Protein AF-A0A969KAE0-F1 (afdb_monomer_lite)

pLDDT: mean 77.03, std 16.54, range [39.72, 96.94]

Foldseek 3Di:
DDWDWDQDPVRKIKIKDFAQDQAKWKFQKKFKAAPVCRPDTQDIDRHIDIAHHGGMDMDIGRGDPVSVPGDMFMWTDTPPDGDDTD

Radius of gyration: 12.82 Å; chains: 1; bounding box: 32×20×34 Å

Sequence (86 aa):
MRWSAIRTEEGKLRVSAHNAGTEHAKISSFRVESDANPSEPLGAIDKFFYVLPGQERSWEFAVDDKAARTGLAVAWRTEHGMAEHL

Secondary structure (DSSP, 8-state):
-EEEEEE-TTSPEEEEEE--SSS-EEEEEEEEEETTBTTS-SEEEEEEEEE-TT-EEEEEE---TTGGGS-EEEEEEETTEE----

Structure (mmCIF, N/CA/C/O backbone):
data_AF-A0A969KAE0-F1
#
_entry.id   AF-A0A969KAE0-F1
#
loop_
_atom_site.group_PDB
_atom_site.id
_atom_site.type_symbol
_atom_site.label_atom_id
_atom_site.label_alt_id
_atom_site.label_comp_id
_atom_site.label_asym_id
_atom_site.label_entity_id
_atom_site.label_seq_id
_atom_site.pdbx_PDB_ins_code
_atom_site.Cartn_x
_atom_site.Cartn_y
_atom_site.Cartn_z
_atom_site.occupancy
_atom_site.B_iso_or_equiv
_atom_site.auth_seq_id
_atom_site.auth_comp_id
_atom_site.auth_asym_id
_atom_site.auth_atom_id
_atom_site.pdbx_PDB_model_num
ATOM 1 N N . MET A 1 1 ? 3.582 -4.822 -10.090 1.00 84.50 1 MET A N 1
ATOM 2 C CA . MET A 1 1 ? 3.463 -4.364 -8.687 1.00 84.50 1 MET A CA 1
ATOM 3 C C . MET A 1 1 ? 2.568 -5.340 -7.949 1.00 84.50 1 MET A C 1
ATOM 5 O O . MET A 1 1 ? 1.627 -5.821 -8.564 1.00 84.50 1 MET A O 1
ATOM 9 N N . ARG A 1 2 ? 2.845 -5.644 -6.683 1.00 89.12 2 ARG A N 1
ATOM 10 C CA . ARG A 1 2 ? 1.921 -6.389 -5.822 1.00 89.12 2 ARG A CA 1
ATOM 11 C C . ARG A 1 2 ? 1.527 -5.508 -4.651 1.00 89.12 2 ARG A C 1
ATOM 13 O O . ARG A 1 2 ? 2.407 -4.944 -4.009 1.00 89.12 2 ARG A O 1
ATOM 20 N N . TRP A 1 3 ? 0.229 -5.393 -4.414 1.00 87.31 3 TRP A N 1
ATOM 21 C CA . TRP A 1 3 ? -0.316 -4.657 -3.283 1.00 87.31 3 TRP A CA 1
ATOM 22 C C . TRP A 1 3 ? -0.835 -5.636 -2.241 1.00 87.31 3 TRP A C 1
ATOM 24 O O . TRP A 1 3 ? -1.354 -6.697 -2.582 1.00 87.31 3 TRP A O 1
ATOM 34 N N . SER A 1 4 ? -0.681 -5.281 -0.976 1.00 86.62 4 SER A N 1
ATOM 35 C CA . SER A 1 4 ? -1.282 -5.994 0.142 1.00 86.62 4 SER A CA 1
ATOM 36 C C . SER A 1 4 ? -1.783 -4.990 1.168 1.00 86.62 4 SER A C 1
ATOM 38 O O . SER A 1 4 ? -1.266 -3.879 1.285 1.00 86.62 4 SER A O 1
ATOM 40 N N . ALA A 1 5 ? -2.818 -5.378 1.899 1.00 85.06 5 ALA A N 1
ATOM 41 C CA . ALA A 1 5 ? -3.370 -4.594 2.986 1.00 85.06 5 ALA A CA 1
ATOM 42 C C . ALA A 1 5 ? -3.630 -5.538 4.160 1.00 85.06 5 ALA A C 1
ATOM 44 O O . ALA A 1 5 ? -4.330 -6.538 4.009 1.00 85.06 5 ALA A O 1
ATOM 45 N N . ILE A 1 6 ? -3.030 -5.251 5.313 1.00 85.06 6 ILE A N 1
ATOM 46 C CA . ILE A 1 6 ? -3.177 -6.053 6.529 1.00 85.06 6 ILE A CA 1
ATOM 47 C C . ILE A 1 6 ? -3.568 -5.170 7.706 1.00 85.06 6 ILE A C 1
ATOM 49 O O . ILE A 1 6 ? -3.141 -4.019 7.813 1.00 85.06 6 ILE A O 1
ATOM 53 N N . ARG A 1 7 ? -4.354 -5.728 8.626 1.00 81.12 7 ARG A N 1
ATOM 54 C CA . ARG A 1 7 ? -4.630 -5.084 9.908 1.00 81.12 7 ARG A CA 1
ATOM 55 C C . ARG A 1 7 ? -3.452 -5.317 10.850 1.00 81.12 7 ARG A C 1
ATOM 57 O O . ARG A 1 7 ? -2.976 -6.443 10.974 1.00 81.12 7 ARG A O 1
ATOM 64 N N . THR A 1 8 ? -2.979 -4.260 11.497 1.00 84.38 8 THR A N 1
ATOM 65 C CA . THR A 1 8 ? -1.973 -4.373 12.556 1.00 84.38 8 THR A CA 1
ATOM 66 C C . THR A 1 8 ? -2.653 -4.670 13.891 1.00 84.38 8 THR A C 1
ATOM 68 O O . THR A 1 8 ? -3.845 -4.412 14.069 1.00 84.38 8 THR A O 1
ATOM 71 N N . GLU A 1 9 ? -1.898 -5.190 14.855 1.00 81.12 9 GLU A N 1
ATOM 72 C CA . GLU A 1 9 ? -2.403 -5.470 16.209 1.00 81.12 9 GLU A CA 1
ATOM 73 C C . GLU A 1 9 ? -2.904 -4.203 16.928 1.00 81.12 9 GLU A C 1
ATOM 75 O O . GLU A 1 9 ? -3.777 -4.272 17.786 1.00 81.12 9 GLU A O 1
ATOM 80 N N . GLU A 1 10 ? -2.418 -3.030 16.514 1.00 82.25 10 GLU A N 1
ATOM 81 C CA . GLU A 1 10 ? -2.850 -1.714 17.001 1.00 82.25 10 GLU A CA 1
ATOM 82 C C . GLU A 1 10 ? -4.168 -1.233 16.368 1.00 82.25 10 GLU A C 1
ATOM 84 O O . GLU A 1 10 ? -4.582 -0.093 16.573 1.00 82.25 10 GLU A O 1
ATOM 89 N N . GLY A 1 11 ? -4.810 -2.057 15.536 1.00 77.81 11 GLY A N 1
ATOM 90 C CA . GLY A 1 11 ? -6.059 -1.709 14.866 1.00 77.81 11 GLY A CA 1
ATOM 91 C C . GLY A 1 11 ? -5.899 -0.779 13.661 1.00 77.81 11 GLY A C 1
ATOM 92 O O . GLY A 1 11 ? -6.910 -0.382 13.087 1.00 77.81 11 GLY A O 1
ATOM 93 N N . LYS A 1 12 ? -4.669 -0.464 13.238 1.00 85.25 12 LYS A N 1
ATOM 94 C CA . LYS A 1 12 ? -4.401 0.312 12.018 1.00 85.25 12 LYS A CA 1
ATOM 95 C C . LYS A 1 12 ? -4.455 -0.584 10.788 1.00 85.25 12 LYS A C 1
ATOM 97 O O . LYS A 1 12 ? -4.293 -1.803 10.873 1.00 85.25 12 LYS A O 1
ATOM 102 N N . LEU A 1 13 ? -4.612 0.038 9.629 1.00 86.69 13 LEU A N 1
ATOM 103 C CA . LEU A 1 13 ? -4.430 -0.624 8.352 1.00 86.69 13 LEU A CA 1
ATOM 104 C C . LEU A 1 13 ? -3.042 -0.319 7.801 1.00 86.69 13 LEU A C 1
ATOM 106 O O . LEU A 1 13 ? -2.709 0.843 7.578 1.00 86.69 13 LEU A O 1
ATOM 110 N N . ARG A 1 14 ? -2.247 -1.356 7.541 1.00 89.94 14 ARG A N 1
ATOM 111 C CA . ARG A 1 14 ? -0.980 -1.242 6.823 1.00 89.94 14 ARG A CA 1
ATOM 112 C C . ARG A 1 14 ? -1.177 -1.679 5.382 1.00 89.94 14 ARG A C 1
ATOM 114 O O . ARG A 1 14 ? -1.533 -2.826 5.132 1.00 89.94 14 ARG A O 1
ATOM 121 N N . VAL A 1 15 ? -0.923 -0.771 4.451 1.00 90.88 15 VAL A N 1
ATOM 122 C CA . VAL A 1 15 ? -0.931 -1.041 3.012 1.00 90.88 15 VAL A CA 1
ATOM 123 C C . VAL A 1 15 ? 0.501 -1.075 2.521 1.00 90.88 15 VAL A C 1
ATOM 125 O O . VAL A 1 15 ? 1.263 -0.160 2.821 1.00 90.88 15 VAL A O 1
ATOM 128 N N . SER A 1 16 ? 0.853 -2.094 1.751 1.00 92.19 16 SER A N 1
ATOM 129 C CA . SER A 1 16 ? 2.196 -2.306 1.227 1.00 92.19 16 SER A CA 1
ATOM 130 C C . SER A 1 16 ? 2.158 -2.471 -0.287 1.00 92.19 16 SER A C 1
ATOM 132 O O . SER A 1 16 ? 1.279 -3.133 -0.835 1.00 92.19 16 SER A O 1
ATOM 134 N N . ALA A 1 17 ? 3.125 -1.863 -0.968 1.00 92.94 17 ALA A N 1
ATOM 135 C CA . ALA A 1 17 ? 3.372 -2.019 -2.394 1.00 92.94 17 ALA A CA 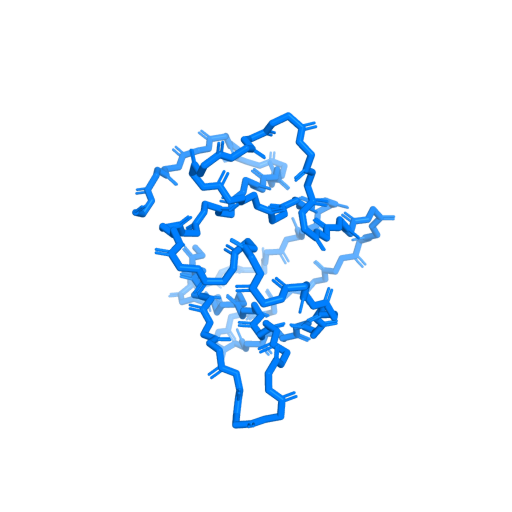1
ATOM 136 C C . ALA A 1 17 ? 4.769 -2.604 -2.595 1.00 92.94 17 ALA A C 1
ATOM 138 O O . ALA A 1 17 ? 5.769 -1.926 -2.349 1.00 92.94 17 ALA A O 1
ATOM 139 N N . HIS A 1 18 ? 4.832 -3.846 -3.066 1.00 94.50 18 HIS A N 1
ATOM 140 C CA . HIS A 1 18 ? 6.072 -4.535 -3.395 1.00 94.50 18 HIS A CA 1
ATOM 141 C C . HIS A 1 18 ? 6.292 -4.565 -4.911 1.00 94.50 18 HIS A C 1
ATOM 143 O O . HIS A 1 18 ? 5.472 -5.081 -5.687 1.00 94.50 18 HIS A O 1
ATOM 149 N N . ASN A 1 19 ? 7.429 -4.029 -5.352 1.00 94.19 19 ASN A N 1
ATOM 150 C CA . ASN A 1 19 ? 7.809 -4.045 -6.753 1.00 94.19 19 ASN A CA 1
ATOM 151 C C . ASN A 1 19 ? 8.573 -5.329 -7.106 1.00 94.19 19 ASN A C 1
ATOM 153 O O . ASN A 1 19 ? 9.798 -5.367 -7.107 1.00 94.19 19 ASN A O 1
ATOM 157 N N . ALA A 1 20 ? 7.827 -6.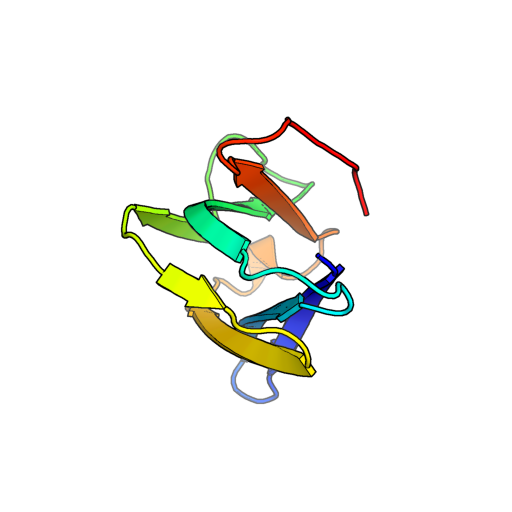373 -7.468 1.00 92.88 20 ALA A N 1
ATOM 158 C CA . ALA A 1 20 ? 8.382 -7.636 -7.963 1.00 92.88 20 ALA A CA 1
ATOM 159 C C . ALA A 1 20 ? 8.854 -7.595 -9.439 1.00 92.88 20 ALA A C 1
ATOM 161 O O . ALA A 1 20 ? 9.163 -8.643 -10.001 1.00 92.88 20 ALA A O 1
ATOM 162 N N . GLY A 1 21 ? 8.831 -6.428 -10.094 1.00 90.31 21 GLY A N 1
ATOM 163 C CA . GLY A 1 21 ? 9.280 -6.254 -11.477 1.00 90.31 21 GLY A CA 1
ATOM 164 C C . GLY A 1 21 ? 10.768 -5.914 -11.587 1.00 90.31 21 GLY A C 1
ATOM 165 O O . GLY A 1 21 ? 11.479 -5.830 -10.589 1.00 90.31 21 GLY A O 1
ATOM 166 N N . THR A 1 22 ? 11.232 -5.691 -12.817 1.00 92.31 22 THR A N 1
ATOM 167 C CA . THR A 1 22 ? 12.627 -5.330 -13.133 1.00 92.31 22 THR A CA 1
ATOM 168 C C . THR A 1 22 ? 12.845 -3.830 -13.338 1.00 92.31 22 THR A C 1
ATOM 170 O O . THR A 1 22 ? 13.985 -3.383 -13.408 1.00 92.31 22 THR A O 1
ATOM 173 N N . GLU A 1 23 ? 11.772 -3.041 -13.414 1.00 93.31 23 GLU A N 1
ATOM 174 C CA . GLU A 1 23 ? 11.806 -1.586 -13.598 1.00 93.31 23 GLU A CA 1
ATOM 175 C C . GLU A 1 23 ? 11.242 -0.864 -12.373 1.00 93.31 23 GLU A C 1
ATOM 177 O O . GLU A 1 23 ? 10.490 -1.445 -11.589 1.00 93.31 23 GLU A O 1
ATOM 182 N N . HIS A 1 24 ? 11.599 0.409 -12.185 1.00 88.81 24 HIS A N 1
ATOM 183 C CA . HIS A 1 24 ? 11.039 1.202 -11.094 1.00 88.81 24 HIS A CA 1
ATOM 184 C C . HIS A 1 24 ? 9.548 1.465 -11.326 1.00 88.81 24 HIS A C 1
ATOM 186 O O . HIS A 1 24 ? 9.107 1.705 -12.446 1.00 88.81 24 HIS A O 1
ATOM 192 N N . ALA A 1 25 ? 8.775 1.477 -10.245 1.00 90.62 25 ALA A N 1
ATOM 193 C CA . ALA A 1 25 ? 7.376 1.861 -10.289 1.00 90.62 25 ALA A CA 1
ATOM 194 C C . ALA A 1 25 ? 7.198 3.240 -9.656 1.00 90.62 25 ALA A C 1
ATOM 196 O O . ALA A 1 25 ? 7.718 3.505 -8.570 1.00 90.62 25 ALA A O 1
ATOM 197 N N . LYS A 1 26 ? 6.439 4.106 -10.328 1.00 91.44 26 LYS A N 1
ATOM 198 C CA . LYS A 1 26 ? 6.022 5.406 -9.805 1.00 91.44 26 LYS A CA 1
ATOM 199 C C . LYS A 1 26 ? 4.547 5.340 -9.425 1.00 91.44 26 LYS A C 1
ATOM 201 O O . LYS A 1 26 ? 3.679 5.179 -10.279 1.00 91.44 26 LYS A O 1
ATOM 206 N N . ILE A 1 27 ? 4.283 5.453 -8.131 1.00 89.25 27 ILE A N 1
ATOM 207 C CA . ILE A 1 27 ? 2.943 5.573 -7.563 1.00 89.25 27 ILE A CA 1
ATOM 208 C C . ILE A 1 27 ? 2.639 7.064 -7.499 1.00 89.25 27 ILE A C 1
ATOM 210 O O . ILE A 1 27 ? 3.370 7.799 -6.836 1.00 89.25 27 ILE A O 1
ATOM 214 N N . SER A 1 28 ? 1.617 7.519 -8.218 1.00 86.56 28 SER A N 1
ATOM 215 C CA . SER A 1 28 ? 1.186 8.922 -8.211 1.00 86.56 28 SER A CA 1
ATOM 216 C C . SER A 1 28 ? 0.123 9.181 -7.152 1.00 86.56 28 SER A C 1
ATOM 218 O O . SER A 1 28 ? 0.220 10.156 -6.411 1.00 86.56 28 SER A O 1
ATOM 220 N N . SER A 1 29 ? -0.846 8.274 -7.051 1.00 86.25 29 SER A N 1
ATOM 221 C CA . SER A 1 29 ? -1.851 8.269 -5.999 1.00 86.25 29 SER A CA 1
ATOM 222 C C . SER A 1 29 ? -2.483 6.890 -5.831 1.00 86.25 29 SER A C 1
ATOM 224 O O . SER A 1 29 ? -2.479 6.053 -6.744 1.00 86.25 29 SER A O 1
ATOM 226 N N . PHE A 1 30 ? -3.025 6.649 -4.641 1.00 86.94 30 PHE A N 1
ATOM 227 C CA . PHE A 1 30 ? -3.897 5.511 -4.373 1.00 86.94 30 PHE A CA 1
ATOM 228 C C . PHE A 1 30 ? -4.887 5.844 -3.257 1.00 86.94 30 PHE A C 1
ATOM 230 O O . PHE A 1 30 ? -4.634 6.713 -2.418 1.00 86.94 30 PHE A O 1
ATOM 237 N N . ARG A 1 31 ? -6.013 5.136 -3.248 1.00 85.38 31 ARG A N 1
ATOM 238 C CA . ARG A 1 31 ? -7.008 5.174 -2.176 1.00 85.38 31 ARG A CA 1
ATOM 239 C C . ARG A 1 31 ? -7.252 3.770 -1.655 1.00 85.38 31 ARG A C 1
ATOM 241 O O . ARG A 1 31 ? -7.087 2.788 -2.379 1.00 85.38 31 ARG A O 1
ATOM 248 N N . VAL A 1 32 ? -7.618 3.706 -0.388 1.00 81.38 32 VAL A N 1
ATOM 249 C CA . VAL A 1 32 ? -7.970 2.476 0.303 1.00 81.38 32 VAL A CA 1
ATOM 250 C C . VAL A 1 32 ? -9.448 2.537 0.617 1.00 81.38 32 VAL A C 1
ATOM 252 O O . VAL A 1 32 ? -9.920 3.519 1.185 1.00 81.38 32 VAL A O 1
ATOM 255 N N . GLU A 1 33 ? -10.176 1.508 0.218 1.00 80.56 33 GLU A N 1
ATOM 256 C CA . GLU A 1 33 ? -11.630 1.465 0.265 1.00 80.56 33 GLU A CA 1
ATOM 257 C C . GLU A 1 33 ? -12.081 0.228 1.037 1.00 80.56 33 GLU A C 1
ATOM 259 O O . GLU A 1 33 ? 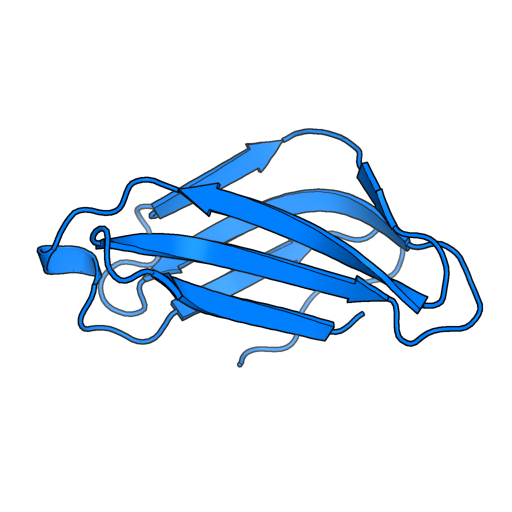-11.435 -0.821 1.008 1.00 80.56 33 GLU A O 1
ATOM 264 N N . SER A 1 34 ? -13.195 0.370 1.749 1.00 72.38 34 SER A N 1
ATOM 265 C CA . SER A 1 34 ? -13.921 -0.748 2.346 1.00 72.38 34 SER A CA 1
ATOM 266 C C . SER A 1 34 ? -14.998 -1.203 1.366 1.00 72.38 34 SER A C 1
ATOM 268 O O . SER A 1 34 ? -15.744 -0.369 0.853 1.00 72.38 34 SER A O 1
ATOM 270 N N . ASP A 1 35 ? -15.151 -2.513 1.174 1.00 69.75 35 ASP A N 1
ATOM 271 C CA . ASP A 1 35 ? -16.248 -3.073 0.371 1.00 69.75 35 ASP A CA 1
ATOM 272 C C . ASP A 1 35 ? -17.638 -2.701 0.913 1.00 69.75 35 ASP A C 1
ATOM 274 O O . ASP A 1 35 ? -18.599 -2.612 0.150 1.00 69.75 35 ASP A O 1
ATOM 278 N N . ALA A 1 36 ? -17.773 -2.453 2.223 1.00 68.88 36 ALA A N 1
ATOM 279 C CA . ALA A 1 36 ? -19.043 -1.991 2.793 1.00 68.88 36 ALA A CA 1
ATOM 280 C C . ALA A 1 36 ? -19.387 -0.557 2.390 1.00 68.88 36 ALA A C 1
ATOM 282 O O . ALA A 1 36 ? -20.567 -0.206 2.367 1.00 68.88 36 ALA A O 1
ATOM 283 N N . ASN A 1 37 ? -18.385 0.286 2.138 1.00 67.50 37 ASN A N 1
ATOM 284 C CA . ASN A 1 37 ? -18.613 1.677 1.785 1.00 67.50 37 ASN A CA 1
ATOM 285 C C . ASN A 1 37 ? -17.507 2.211 0.860 1.00 67.50 37 ASN A C 1
ATOM 287 O O . ASN A 1 37 ? -16.657 2.990 1.292 1.00 67.50 37 ASN A O 1
ATOM 291 N N . PRO A 1 38 ? -17.528 1.850 -0.435 1.00 66.19 38 PRO A N 1
ATOM 292 C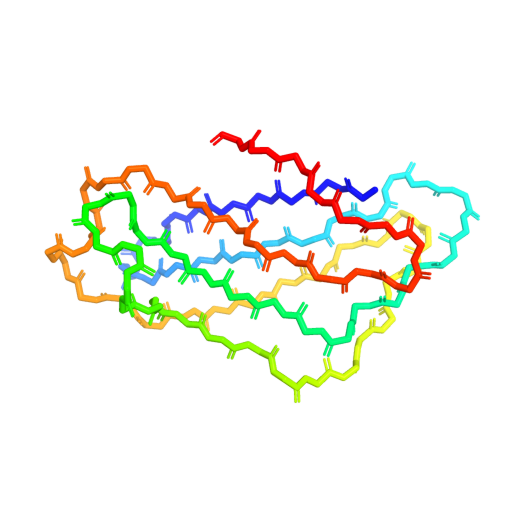 CA . PRO A 1 38 ? -16.517 2.305 -1.389 1.00 66.19 38 PRO A CA 1
ATOM 293 C C . PRO A 1 38 ? -16.577 3.823 -1.639 1.00 66.19 38 PRO A C 1
ATOM 295 O O . PRO A 1 38 ? -15.640 4.416 -2.165 1.00 66.19 38 PRO A O 1
ATOM 298 N N . SER A 1 39 ? -17.668 4.492 -1.245 1.00 68.81 39 SER A N 1
ATOM 299 C CA . SER A 1 39 ? -17.818 5.942 -1.424 1.00 68.81 39 SER A CA 1
ATOM 300 C C . SER A 1 39 ? -17.004 6.758 -0.412 1.00 68.81 39 SER A C 1
ATOM 302 O O . SER A 1 39 ? -16.677 7.909 -0.698 1.00 68.81 39 SER A O 1
ATOM 304 N N . GLU A 1 40 ? -16.632 6.170 0.729 1.00 74.88 40 GLU A N 1
ATOM 305 C CA . GLU A 1 40 ? -15.855 6.823 1.785 1.00 74.88 40 GLU A CA 1
ATOM 306 C C . GLU A 1 40 ? -14.496 6.116 1.944 1.00 74.88 40 GLU A C 1
ATOM 308 O O . GLU A 1 40 ? -14.416 5.052 2.563 1.00 74.88 40 GLU A O 1
ATOM 313 N N . PRO A 1 41 ? -13.413 6.651 1.345 1.00 74.62 41 PRO A N 1
ATOM 314 C CA . PRO A 1 41 ? -12.111 6.007 1.416 1.00 74.62 41 PRO A CA 1
ATOM 315 C C . PRO A 1 41 ? -11.573 6.030 2.851 1.00 74.62 41 PRO A C 1
ATOM 317 O O . PRO A 1 41 ? -11.545 7.068 3.507 1.00 74.62 41 PRO A O 1
ATOM 320 N N . LEU A 1 42 ? -11.064 4.882 3.294 1.00 78.69 42 LEU A N 1
ATOM 321 C CA . LEU A 1 42 ? -10.402 4.685 4.589 1.00 78.69 42 LEU A CA 1
ATOM 322 C C . LEU A 1 42 ? -9.089 5.461 4.693 1.00 78.69 42 LEU A C 1
ATOM 324 O O . LEU A 1 42 ? -8.604 5.770 5.777 1.00 78.69 42 LEU A O 1
ATOM 328 N N . GLY A 1 43 ? -8.492 5.745 3.542 1.00 82.31 43 GLY A N 1
ATOM 329 C CA . GLY A 1 43 ? -7.266 6.500 3.426 1.00 82.31 43 GLY A CA 1
ATOM 330 C C . GLY A 1 43 ? -6.990 6.834 1.972 1.00 82.31 43 GLY A C 1
ATOM 331 O O . GLY A 1 43 ? -7.400 6.115 1.060 1.00 82.31 43 GLY A O 1
ATOM 332 N N . ALA A 1 44 ? -6.284 7.933 1.749 1.00 84.31 44 ALA A N 1
ATOM 333 C CA . ALA A 1 44 ? -5.824 8.313 0.428 1.00 84.31 44 ALA A CA 1
ATOM 334 C C . ALA A 1 44 ? -4.414 8.880 0.513 1.00 84.31 44 ALA A C 1
ATOM 336 O O . ALA A 1 44 ? -4.031 9.526 1.489 1.00 84.31 44 ALA A O 1
ATOM 337 N N . ILE A 1 45 ? -3.652 8.633 -0.540 1.00 86.81 45 ILE A N 1
ATOM 338 C CA . ILE A 1 45 ? -2.330 9.189 -0.748 1.00 86.81 45 ILE A CA 1
ATOM 339 C C . ILE A 1 45 ? -2.345 9.891 -2.096 1.00 86.81 45 ILE A C 1
ATOM 341 O O . ILE A 1 45 ? -2.566 9.255 -3.124 1.00 86.81 45 ILE A O 1
ATOM 345 N N . ASP A 1 46 ? -2.063 11.189 -2.074 1.00 87.25 46 ASP A N 1
ATOM 346 C CA . ASP A 1 46 ? -1.908 12.025 -3.264 1.00 87.25 46 ASP A CA 1
ATOM 347 C C . ASP A 1 46 ? -0.488 12.605 -3.291 1.00 87.25 46 ASP A C 1
ATOM 349 O O . ASP A 1 46 ? -0.235 13.781 -3.036 1.00 87.25 46 ASP A O 1
ATOM 353 N N . LYS A 1 47 ? 0.494 11.712 -3.452 1.00 86.31 47 LYS A N 1
ATOM 354 C CA . LYS A 1 47 ? 1.916 12.062 -3.486 1.00 86.31 47 LYS A CA 1
ATOM 355 C C . LYS A 1 47 ? 2.696 11.033 -4.289 1.00 86.31 47 LYS A C 1
ATOM 357 O O . LYS A 1 47 ? 2.438 9.835 -4.212 1.00 86.31 47 LYS A O 1
ATOM 362 N N . PHE A 1 48 ? 3.722 11.515 -4.986 1.00 87.88 48 PHE A N 1
ATOM 363 C CA . PHE A 1 48 ? 4.607 10.668 -5.769 1.00 87.88 48 PHE A CA 1
ATOM 364 C C . PHE A 1 48 ? 5.565 9.850 -4.902 1.00 87.88 48 PHE A C 1
ATOM 366 O O . PHE A 1 48 ? 6.320 10.394 -4.090 1.00 87.88 48 PHE A O 1
ATOM 373 N N . PHE A 1 49 ? 5.596 8.546 -5.159 1.00 90.62 49 PHE A N 1
ATOM 374 C CA . PHE A 1 49 ? 6.537 7.611 -4.561 1.00 90.62 49 PHE A CA 1
ATOM 375 C C . PHE A 1 49 ? 7.146 6.710 -5.629 1.00 90.62 49 PHE A C 1
ATOM 377 O O . PHE A 1 49 ? 6.433 6.073 -6.399 1.00 90.62 49 PHE A O 1
ATOM 384 N N . TYR A 1 50 ? 8.472 6.615 -5.628 1.00 91.75 50 TYR A N 1
ATOM 385 C CA . TYR A 1 50 ? 9.182 5.584 -6.375 1.00 91.75 50 TYR A CA 1
ATOM 386 C C . TYR A 1 50 ? 9.362 4.342 -5.505 1.00 91.75 50 TYR A C 1
ATOM 388 O O . TYR A 1 50 ? 9.701 4.461 -4.323 1.00 91.75 50 TYR A O 1
ATOM 396 N N . VAL A 1 51 ? 9.143 3.173 -6.101 1.00 92.44 51 VAL A N 1
ATOM 397 C CA . VAL A 1 51 ? 9.448 1.861 -5.522 1.00 92.44 51 VAL A CA 1
ATOM 398 C C . VAL A 1 51 ? 10.363 1.139 -6.505 1.00 92.44 51 VAL A C 1
ATOM 400 O O . VAL A 1 51 ? 9.958 0.820 -7.627 1.00 92.44 51 VAL A O 1
ATOM 403 N N . LEU A 1 52 ? 11.624 0.945 -6.120 1.00 95.19 52 LEU A N 1
ATOM 404 C CA . LEU A 1 52 ? 12.625 0.302 -6.975 1.00 95.19 52 LEU A CA 1
ATOM 405 C C . LEU A 1 52 ? 12.391 -1.219 -7.057 1.00 95.19 52 LEU A C 1
ATOM 407 O O . LEU A 1 52 ? 11.712 -1.764 -6.186 1.00 95.19 52 LEU A O 1
ATOM 411 N N . PRO A 1 53 ? 12.941 -1.912 -8.070 1.00 95.25 53 PRO A N 1
ATOM 412 C CA . PRO A 1 53 ? 12.889 -3.372 -8.156 1.00 95.25 53 PRO A CA 1
ATOM 413 C C . PRO A 1 53 ? 13.309 -4.059 -6.850 1.00 95.25 53 PRO A C 1
ATOM 415 O O . PRO A 1 53 ? 14.339 -3.721 -6.267 1.00 95.25 53 PRO A O 1
ATOM 418 N N . GLY A 1 54 ? 12.494 -5.003 -6.380 1.00 94.56 54 GLY A N 1
ATOM 419 C CA . GLY A 1 54 ? 12.696 -5.745 -5.132 1.00 94.56 54 GLY A CA 1
ATOM 420 C C . GLY A 1 54 ? 12.411 -4.960 -3.849 1.00 94.56 54 GLY A C 1
ATOM 421 O O . GLY A 1 54 ? 12.552 -5.515 -2.762 1.00 94.56 54 GLY A O 1
ATOM 422 N N . GLN A 1 55 ? 12.021 -3.684 -3.937 1.00 96.94 55 GLN A N 1
ATOM 423 C CA . GLN A 1 55 ? 11.656 -2.897 -2.762 1.00 96.94 55 GLN A CA 1
ATOM 424 C C . GLN A 1 55 ? 10.171 -2.999 -2.440 1.00 96.94 55 GLN A C 1
ATOM 426 O O . GLN A 1 55 ? 9.314 -3.139 -3.316 1.00 96.94 55 GLN A O 1
ATOM 431 N N . GLU A 1 56 ? 9.883 -2.842 -1.154 1.00 95.88 56 GLU A N 1
ATOM 432 C CA . GLU A 1 56 ? 8.547 -2.636 -0.626 1.00 95.88 56 GLU A CA 1
ATOM 433 C C . GLU A 1 56 ? 8.455 -1.251 0.011 1.00 95.88 56 GLU A C 1
ATOM 435 O O . GLU A 1 56 ? 9.388 -0.780 0.669 1.00 95.88 56 GLU A O 1
ATOM 440 N N . ARG A 1 57 ? 7.312 -0.596 -0.175 1.00 94.50 57 ARG A N 1
ATOM 441 C CA . ARG A 1 57 ? 6.939 0.592 0.588 1.00 94.50 57 ARG A CA 1
ATOM 442 C C . ARG A 1 57 ? 5.602 0.360 1.271 1.00 94.50 57 ARG A C 1
ATOM 444 O O . ARG A 1 57 ? 4.691 -0.176 0.651 1.00 94.50 57 ARG A O 1
ATOM 451 N N . SER A 1 58 ? 5.502 0.821 2.514 1.00 93.19 58 SER A N 1
ATOM 452 C CA . SER A 1 58 ? 4.321 0.645 3.352 1.00 93.19 58 SER A CA 1
ATOM 453 C C . SER A 1 58 ? 3.802 1.981 3.881 1.00 93.19 58 SER A C 1
ATOM 455 O O . SER A 1 58 ? 4.585 2.888 4.172 1.00 93.19 58 SER A O 1
ATOM 457 N N . TRP A 1 59 ? 2.483 2.079 4.013 1.00 91.88 59 TRP A N 1
ATOM 458 C CA . TRP A 1 59 ? 1.755 3.208 4.589 1.00 91.88 59 TRP A CA 1
ATOM 459 C C . TRP A 1 59 ? 0.794 2.695 5.655 1.00 91.88 59 TRP A C 1
ATOM 461 O O . TRP A 1 59 ? 0.241 1.605 5.518 1.00 91.88 59 TRP A O 1
ATOM 471 N N . GLU A 1 60 ? 0.589 3.485 6.704 1.00 91.00 60 GLU A N 1
ATOM 472 C CA . GLU A 1 60 ? -0.335 3.153 7.785 1.00 91.00 60 GLU A CA 1
ATOM 473 C C . GLU A 1 60 ? -1.474 4.165 7.833 1.00 91.00 60 GLU A C 1
ATOM 475 O O . GLU A 1 60 ? -1.244 5.374 7.815 1.00 91.00 60 GLU A O 1
ATOM 480 N N . PHE A 1 61 ? -2.699 3.657 7.913 1.00 86.00 61 PHE A N 1
ATOM 481 C CA . PHE A 1 61 ? -3.920 4.443 8.012 1.00 86.00 61 PHE A CA 1
ATOM 482 C C . PHE A 1 61 ? -4.634 4.090 9.313 1.00 86.00 61 PHE A C 1
ATOM 484 O O . PHE A 1 61 ? -4.772 2.914 9.665 1.00 86.00 61 PHE A O 1
ATOM 491 N N . ALA A 1 62 ? -5.087 5.110 10.038 1.00 83.88 62 ALA A N 1
ATOM 492 C CA . ALA A 1 62 ? -6.039 4.905 11.117 1.00 83.88 62 ALA A CA 1
ATOM 493 C C . ALA A 1 62 ? -7.389 4.541 10.490 1.00 83.88 62 ALA A C 1
ATOM 495 O O . ALA A 1 62 ? -7.852 5.243 9.595 1.00 83.88 62 ALA A O 1
ATOM 496 N N . VAL A 1 63 ? -7.996 3.442 10.934 1.00 75.88 63 VAL A N 1
ATOM 497 C CA . VAL A 1 63 ? -9.302 2.990 10.447 1.00 75.88 63 VAL A CA 1
ATOM 498 C C . VAL A 1 63 ? -10.229 2.747 11.628 1.00 75.88 63 VAL A C 1
ATOM 500 O O . VAL A 1 63 ? -9.826 2.148 12.624 1.00 75.88 63 VAL A O 1
ATOM 503 N N . ASP A 1 64 ? -11.469 3.217 11.520 1.00 68.44 64 ASP A N 1
ATOM 504 C CA . ASP A 1 64 ? -12.508 2.934 12.507 1.00 68.44 64 ASP A CA 1
AT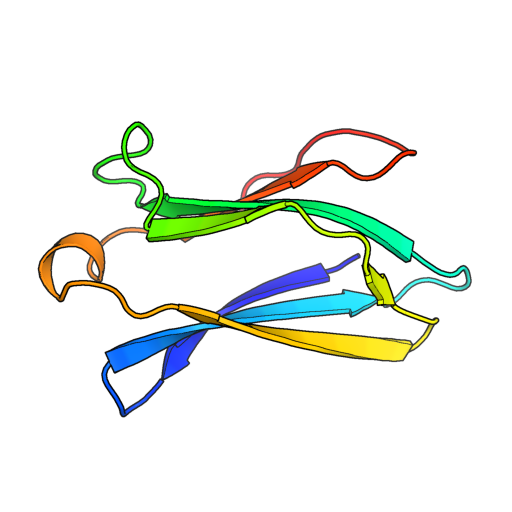OM 505 C C . ASP A 1 64 ? -12.922 1.455 12.458 1.00 68.44 64 ASP A C 1
ATOM 507 O O . ASP A 1 64 ? -13.072 0.856 11.388 1.00 68.44 64 ASP A O 1
ATOM 511 N N . ASP A 1 65 ? -13.175 0.865 13.629 1.00 58.78 65 ASP A N 1
ATOM 512 C CA . ASP A 1 65 ? -13.433 -0.576 13.807 1.00 58.78 65 ASP A CA 1
ATOM 513 C C . ASP A 1 65 ? -14.632 -1.094 12.976 1.00 58.78 65 ASP A C 1
ATOM 515 O O . ASP A 1 65 ? -14.717 -2.274 12.634 1.00 58.78 65 ASP A O 1
ATOM 519 N N . LYS A 1 66 ? -15.556 -0.199 12.592 1.00 52.66 66 LYS A N 1
ATOM 520 C CA . LYS A 1 66 ? -16.730 -0.509 11.756 1.00 52.66 66 LYS A CA 1
ATOM 521 C C . LYS A 1 66 ? -16.405 -0.756 10.281 1.00 52.66 66 LYS A C 1
ATOM 523 O O . LYS A 1 66 ? -17.058 -1.602 9.678 1.00 52.66 66 LYS A O 1
ATOM 528 N N . ALA A 1 67 ? -15.410 -0.074 9.716 1.00 52.34 67 ALA A N 1
ATOM 529 C CA . ALA A 1 67 ? -14.936 -0.345 8.356 1.00 52.34 67 ALA A CA 1
ATOM 530 C C . ALA A 1 67 ? -14.031 -1.590 8.291 1.00 52.34 67 ALA A C 1
ATOM 532 O O . ALA A 1 67 ? -13.775 -2.140 7.223 1.00 52.34 67 ALA A O 1
ATOM 533 N N . ALA A 1 68 ? -13.569 -2.061 9.452 1.00 47.47 68 ALA A N 1
ATOM 534 C CA . ALA A 1 68 ? -12.541 -3.082 9.601 1.00 47.47 68 ALA A CA 1
ATOM 535 C C . ALA A 1 68 ? -13.025 -4.542 9.460 1.00 47.47 68 ALA A C 1
ATOM 537 O O . ALA A 1 68 ? -12.243 -5.462 9.701 1.00 47.47 68 ALA A O 1
ATOM 538 N N . ARG A 1 69 ? -14.300 -4.779 9.113 1.00 47.72 69 ARG A N 1
ATOM 539 C CA . ARG A 1 69 ? -14.894 -6.128 8.954 1.00 47.72 69 ARG A CA 1
ATOM 540 C C . ARG A 1 69 ? -15.215 -6.520 7.512 1.00 47.72 69 ARG A C 1
ATOM 542 O O . ARG A 1 69 ? -15.739 -7.604 7.277 1.00 47.72 69 ARG A O 1
ATOM 549 N N . THR A 1 70 ? -14.928 -5.649 6.561 1.00 52.41 70 THR A N 1
ATOM 550 C CA . THR A 1 70 ? -15.235 -5.840 5.140 1.00 52.41 70 THR A CA 1
ATOM 551 C C . THR A 1 70 ? -13.963 -5.986 4.330 1.00 52.41 70 THR A C 1
ATOM 553 O O . THR A 1 70 ? -12.924 -5.487 4.762 1.00 52.41 70 THR A O 1
ATOM 556 N N . GLY A 1 71 ? -14.046 -6.659 3.181 1.00 57.12 71 GLY A N 1
ATOM 557 C CA . GLY A 1 71 ? -12.923 -6.754 2.255 1.00 57.12 71 GLY A CA 1
ATOM 558 C C . GLY A 1 71 ? -12.368 -5.368 1.906 1.00 57.12 71 GLY A C 1
ATOM 559 O O . GLY A 1 71 ? -13.051 -4.341 2.017 1.00 57.12 71 GLY A O 1
ATOM 560 N N . LEU A 1 72 ? -11.066 -5.346 1.637 1.00 58.12 72 LEU A N 1
ATOM 561 C CA . LEU A 1 72 ? -10.290 -4.133 1.428 1.00 58.12 72 LEU A CA 1
ATOM 562 C C . LEU A 1 72 ? -9.879 -4.080 -0.032 1.00 58.12 72 LEU A C 1
ATOM 564 O O . LEU A 1 72 ? -9.110 -4.926 -0.486 1.00 58.12 72 LEU A O 1
ATOM 568 N N . ALA A 1 73 ? -10.330 -3.048 -0.730 1.00 61.28 73 ALA A N 1
ATOM 569 C CA . ALA A 1 73 ? -9.892 -2.764 -2.083 1.00 61.28 73 ALA A CA 1
ATOM 570 C C . ALA A 1 73 ? -8.855 -1.636 -2.046 1.00 61.28 73 ALA A C 1
ATOM 572 O O . ALA A 1 73 ? -9.052 -0.595 -1.412 1.00 61.28 73 ALA A O 1
ATOM 573 N N . VAL A 1 74 ? -7.727 -1.835 -2.727 1.00 58.41 74 VAL A N 1
ATOM 574 C CA . VAL A 1 74 ? -6.763 -0.761 -2.985 1.00 58.41 74 VAL A CA 1
ATOM 575 C C . VAL A 1 74 ? -6.910 -0.377 -4.447 1.00 58.41 74 VAL A C 1
ATOM 577 O O . VAL A 1 74 ? -6.616 -1.177 -5.328 1.00 58.41 74 VAL A O 1
ATOM 580 N N . ALA A 1 75 ? -7.346 0.850 -4.712 1.00 63.25 75 ALA A N 1
ATOM 581 C CA . ALA A 1 75 ? -7.384 1.397 -6.061 1.00 63.25 75 ALA A CA 1
ATOM 582 C C . ALA A 1 75 ? -6.170 2.311 -6.262 1.00 63.25 75 ALA A C 1
ATOM 584 O O . ALA A 1 75 ? -6.001 3.305 -5.551 1.00 63.25 75 ALA A O 1
ATOM 585 N N . TRP A 1 76 ? -5.315 1.993 -7.237 1.00 60.59 76 TRP A N 1
ATOM 586 C CA . TRP A 1 76 ? -4.117 2.776 -7.553 1.00 60.59 76 TRP A CA 1
ATOM 587 C C . TRP A 1 76 ? -4.092 3.213 -9.018 1.00 60.59 76 TRP A C 1
ATOM 589 O O . TRP A 1 76 ? -4.583 2.516 -9.909 1.00 60.59 76 TRP A O 1
ATOM 599 N N . ARG A 1 77 ? -3.466 4.364 -9.280 1.00 58.09 77 ARG A N 1
ATOM 600 C CA . ARG A 1 77 ? -3.081 4.779 -10.633 1.00 58.09 77 ARG A CA 1
ATOM 601 C C . ARG A 1 77 ? -1.563 4.723 -10.755 1.00 58.09 77 ARG A C 1
ATOM 603 O O . ARG A 1 77 ? -0.844 5.361 -9.991 1.00 58.09 77 ARG A O 1
ATOM 610 N N . THR A 1 78 ? -1.074 3.962 -11.727 1.00 55.16 78 THR A N 1
ATOM 611 C CA . THR A 1 78 ? 0.303 4.068 -12.220 1.00 55.16 78 THR A CA 1
ATOM 612 C C . THR A 1 78 ? 0.266 4.682 -13.617 1.00 55.16 78 THR A C 1
ATOM 614 O O . THR A 1 78 ? -0.714 4.525 -14.343 1.00 55.16 78 THR A O 1
ATOM 617 N N . GLU A 1 79 ? 1.330 5.375 -14.029 1.00 51.38 79 GLU A N 1
ATOM 618 C CA . GLU A 1 79 ? 1.432 5.964 -15.382 1.00 51.38 79 GLU A CA 1
ATOM 619 C C . GLU A 1 79 ? 1.409 4.914 -16.526 1.00 51.38 79 GLU A C 1
ATOM 621 O O . GLU A 1 79 ? 1.437 5.287 -17.691 1.00 51.38 79 GLU A O 1
ATOM 626 N N . HIS A 1 80 ? 1.270 3.613 -16.223 1.00 46.38 80 HIS A N 1
ATOM 627 C CA . HIS A 1 80 ? 1.180 2.509 -17.191 1.00 46.38 80 HIS A CA 1
ATOM 628 C C . HIS A 1 80 ? -0.008 1.545 -16.952 1.00 46.38 80 HIS A C 1
ATOM 630 O O . HIS A 1 80 ? 0.121 0.341 -17.156 1.00 46.38 80 HIS A O 1
ATOM 636 N N . GLY A 1 81 ? -1.180 2.051 -16.552 1.00 40.81 81 GLY A N 1
ATOM 637 C CA . GLY A 1 81 ? -2.443 1.295 -16.637 1.00 40.81 81 GLY A CA 1
ATOM 638 C C . GLY A 1 81 ? -3.252 1.214 -15.340 1.00 40.81 81 GLY A C 1
ATOM 639 O O . GLY A 1 81 ? -2.718 1.326 -14.238 1.00 40.81 81 GLY A O 1
ATOM 640 N N . MET A 1 82 ? -4.569 1.043 -15.489 1.00 42.47 82 MET A N 1
ATOM 641 C CA . MET A 1 82 ? -5.530 0.909 -14.388 1.00 42.47 82 MET A CA 1
ATOM 642 C C . MET A 1 82 ? -5.970 -0.555 -14.173 1.00 42.47 82 MET A C 1
ATOM 644 O O . MET A 1 82 ? -6.330 -1.222 -15.137 1.00 42.47 82 MET A O 1
ATOM 648 N N . ALA A 1 83 ? -6.019 -0.925 -12.881 1.00 50.34 83 ALA A N 1
ATOM 649 C CA . ALA A 1 83 ? -6.840 -1.918 -12.155 1.00 50.34 83 ALA A CA 1
ATOM 650 C C . ALA A 1 83 ? -6.635 -3.448 -12.312 1.00 50.34 83 ALA A C 1
ATOM 652 O O . ALA A 1 83 ? -6.831 -4.009 -13.383 1.00 50.34 83 ALA A O 1
ATOM 653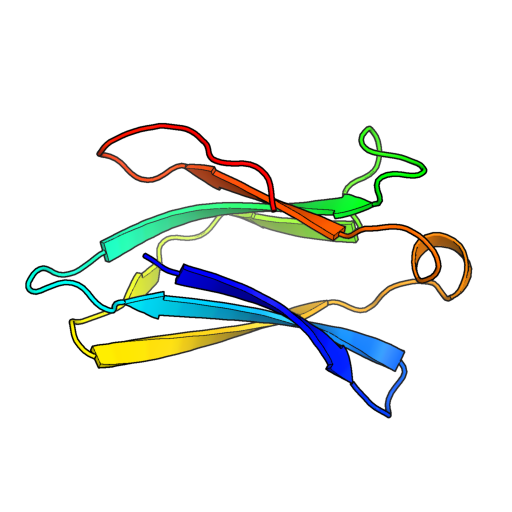 N N . GLU A 1 84 ? -6.442 -4.119 -11.161 1.00 45.06 84 GLU A N 1
ATOM 654 C CA . GLU A 1 84 ? -6.999 -5.448 -10.826 1.00 45.06 84 GLU A CA 1
ATOM 655 C C . GLU A 1 84 ? -7.563 -5.409 -9.385 1.00 45.06 84 GLU A C 1
ATOM 657 O O . GLU A 1 84 ? -6.961 -4.783 -8.511 1.00 45.06 84 GLU A O 1
ATOM 662 N N . HIS A 1 85 ? -8.726 -6.042 -9.164 1.00 39.72 85 HIS A N 1
ATOM 663 C CA . HIS A 1 85 ? -9.356 -6.256 -7.848 1.00 39.72 85 HIS A CA 1
ATOM 664 C C . HIS A 1 85 ? -8.632 -7.387 -7.094 1.00 39.72 85 HIS A C 1
ATOM 666 O O . HIS A 1 85 ? -8.234 -8.369 -7.722 1.00 39.72 85 HIS A O 1
ATOM 672 N N . LEU A 1 86 ? -8.494 -7.265 -5.769 1.00 44.09 86 LEU A N 1
ATOM 673 C CA . LEU A 1 86 ? -8.087 -8.353 -4.868 1.00 44.09 86 LEU A CA 1
ATOM 674 C C . LEU A 1 86 ? -9.299 -8.871 -4.095 1.00 44.09 86 LEU A C 1
ATOM 676 O O . LEU A 1 86 ? -10.131 -8.019 -3.718 1.00 44.09 86 LEU A O 1
#